Protein AF-A0A7X5VGW1-F1 (afdb_monomer)

Mean predicted aligned error: 8.82 Å

Sequence (112 aa):
MGWKFWQRPNTFPEPPRPQDTLPVGSFGMTVEDVFSITGRGTVVTGRVQAGTVSVGEQVLLSRAGQPLLQVEVTGVEMFRKTAQTAKAGDNVGLLLRGLKRDQVTRGDVLSK

Solvent-accessible surface area (backbone atoms only — not comparable to full-atom values): 6477 Å² total; per-residue (Å²): 141,78,86,89,84,84,83,72,83,89,71,72,80,73,76,81,51,82,77,74,75,47,59,91,65,34,26,31,30,47,28,60,46,80,47,71,44,90,97,72,35,20,33,38,28,32,47,25,72,29,29,57,51,42,54,76,38,70,35,35,40,42,47,94,98,53,78,74,42,77,32,35,29,72,37,36,36,43,90,98,36,81,45,62,62,52,42,51,75,40,61,37,36,38,33,27,40,89,47,59,63,89,82,58,57,66,72,28,36,38,32,80

Secondary structure (DSSP, 8-state):
-----------PPPPPPGGGGSPTTS-EEE--EEEEETTTEEEEEEEEEESEEETT-EEEEE-TTS--EEEEEEEEEETTEEESEEETT-EEEEEEES--GGG--TT-EEE-

Organism: NCBI:txid1105143

pLDDT: mean 87.57, std 14.71, range [44.69, 98.38]

Structure (mmCIF, N/CA/C/O backbone):
data_AF-A0A7X5VGW1-F1
#
_entry.id   AF-A0A7X5VGW1-F1
#
loop_
_atom_site.group_PDB
_atom_site.id
_atom_site.type_symbol
_atom_site.label_atom_id
_atom_site.label_alt_id
_atom_site.label_comp_id
_atom_site.label_asym_id
_atom_site.label_entity_id
_atom_site.label_seq_id
_atom_site.pdbx_PDB_ins_code
_atom_site.Cartn_x
_atom_site.Cartn_y
_atom_site.Cartn_z
_atom_site.occupancy
_atom_site.B_iso_or_equiv
_atom_site.auth_seq_id
_atom_site.auth_comp_id
_atom_site.auth_asym_id
_atom_site.auth_atom_id
_atom_site.pdbx_PDB_model_num
ATOM 1 N N . MET A 1 1 ? -43.962 -1.670 -48.428 1.00 44.69 1 MET A N 1
ATOM 2 C CA . MET A 1 1 ? -42.736 -2.499 -48.339 1.00 44.69 1 MET A CA 1
ATOM 3 C C . MET A 1 1 ? -41.553 -1.536 -48.273 1.00 44.69 1 MET A C 1
ATOM 5 O O . MET A 1 1 ? -41.419 -0.763 -49.201 1.00 44.69 1 MET A O 1
ATOM 9 N N . GLY A 1 2 ? -40.737 -1.390 -47.231 1.00 50.69 2 GLY A N 1
ATOM 10 C CA . GLY A 1 2 ? -40.650 -1.981 -45.897 1.00 50.69 2 GLY A CA 1
ATOM 11 C C . GLY A 1 2 ? -39.917 -0.984 -44.979 1.00 50.69 2 GLY A C 1
ATOM 12 O O . GLY A 1 2 ? -39.162 -0.136 -45.454 1.00 50.69 2 GLY A O 1
ATOM 13 N N . TRP A 1 3 ? -40.213 -1.017 -43.681 1.00 51.88 3 TRP A N 1
ATOM 14 C CA . TRP A 1 3 ? -39.733 -0.018 -42.722 1.00 51.88 3 TRP A CA 1
ATOM 15 C C . TRP A 1 3 ? -38.324 -0.414 -42.232 1.00 51.88 3 TRP A C 1
ATOM 17 O O . TRP A 1 3 ? -38.133 -1.500 -41.685 1.00 51.88 3 TRP A O 1
ATOM 27 N N . LYS A 1 4 ? -37.315 0.439 -42.466 1.00 58.50 4 LYS A N 1
ATOM 28 C CA . LYS A 1 4 ? -35.911 0.203 -42.073 1.00 58.50 4 LYS A CA 1
ATOM 29 C C . LYS A 1 4 ? -35.694 0.556 -40.592 1.00 58.50 4 LYS A C 1
ATOM 31 O O . LYS A 1 4 ? -35.272 1.664 -40.285 1.00 58.50 4 LYS A O 1
ATOM 36 N N . PHE A 1 5 ? -35.961 -0.381 -39.680 1.00 58.41 5 PHE A N 1
ATOM 37 C CA . PHE A 1 5 ? -35.742 -0.188 -38.230 1.00 58.41 5 PHE A CA 1
ATOM 38 C C . PHE A 1 5 ? -34.410 -0.709 -37.677 1.00 58.41 5 PHE A C 1
ATOM 40 O O . PHE A 1 5 ? -34.141 -0.541 -36.493 1.00 58.41 5 PHE A O 1
ATOM 47 N N . TRP A 1 6 ? -33.553 -1.317 -38.497 1.00 59.91 6 TRP A N 1
ATOM 48 C CA . TRP A 1 6 ? -32.441 -2.128 -37.990 1.00 59.91 6 TRP A CA 1
ATOM 49 C C . TRP A 1 6 ? -31.077 -1.672 -38.502 1.00 59.91 6 TRP A C 1
ATOM 51 O O . TRP A 1 6 ? -30.380 -2.432 -39.160 1.00 59.91 6 TRP A O 1
ATOM 61 N N . GLN A 1 7 ? -30.692 -0.428 -38.217 1.00 59.69 7 GLN A N 1
ATOM 62 C CA . GLN A 1 7 ? -29.293 0.014 -38.298 1.00 59.69 7 GLN A CA 1
ATOM 63 C C . GLN A 1 7 ? -29.023 1.062 -37.215 1.00 59.69 7 GLN A C 1
ATOM 65 O O . GLN A 1 7 ? -28.834 2.241 -37.498 1.00 59.69 7 GLN A O 1
ATOM 70 N N . ARG A 1 8 ? -29.043 0.651 -35.945 1.00 63.31 8 ARG A N 1
ATOM 71 C CA . ARG A 1 8 ? -28.367 1.419 -34.897 1.00 63.31 8 ARG A CA 1
ATOM 72 C C . ARG A 1 8 ? -27.109 0.647 -34.513 1.00 63.31 8 ARG A C 1
ATOM 74 O O . ARG A 1 8 ? -27.252 -0.503 -34.099 1.00 63.31 8 ARG A O 1
ATOM 81 N N . PRO A 1 9 ? -25.899 1.209 -34.688 1.00 63.34 9 PRO A N 1
ATOM 82 C CA . PRO A 1 9 ? -24.711 0.599 -34.118 1.00 63.34 9 PRO A CA 1
ATOM 83 C C . PRO A 1 9 ? -24.938 0.489 -32.612 1.00 63.34 9 PRO A C 1
ATOM 85 O O . PRO A 1 9 ? -25.308 1.460 -31.952 1.00 63.34 9 PRO A O 1
ATOM 88 N N . ASN A 1 10 ? -24.794 -0.725 -32.091 1.00 61.47 10 ASN A N 1
ATOM 89 C CA . ASN A 1 10 ? -24.987 -1.027 -30.683 1.00 61.47 10 ASN A CA 1
ATOM 90 C C . ASN A 1 10 ? -23.745 -0.570 -29.901 1.00 61.47 10 ASN A C 1
ATOM 92 O O . ASN A 1 10 ? -23.013 -1.383 -29.352 1.00 61.47 10 ASN A O 1
ATOM 96 N N . THR A 1 11 ? -23.444 0.727 -29.932 1.00 63.69 11 THR A N 1
ATOM 97 C CA . THR A 1 11 ? -22.364 1.331 -29.149 1.00 63.69 11 THR A CA 1
ATOM 98 C C . THR A 1 11 ? -22.999 2.075 -27.992 1.00 63.69 11 THR A C 1
ATOM 100 O O . THR A 1 11 ? -23.229 3.283 -28.057 1.00 63.69 11 THR A O 1
ATOM 103 N N . PHE A 1 12 ? -23.330 1.338 -26.936 1.00 68.12 12 PHE A N 1
ATOM 104 C CA . PHE A 1 12 ? -23.479 1.974 -25.638 1.00 68.12 12 PHE A CA 1
ATOM 105 C C . PHE A 1 12 ? -22.074 2.412 -25.213 1.00 68.12 12 PHE A C 1
ATOM 107 O O . PHE A 1 12 ? -21.179 1.565 -25.225 1.00 68.12 12 PHE A O 1
ATOM 114 N N . PRO A 1 13 ? -21.834 3.698 -24.901 1.00 70.38 13 PRO A N 1
ATOM 115 C CA . PRO A 1 13 ? -20.585 4.067 -24.258 1.00 70.38 13 PRO A CA 1
ATOM 116 C C . PRO A 1 13 ? -20.493 3.250 -22.970 1.00 70.38 13 PRO A C 1
ATOM 118 O O . PRO A 1 13 ? -21.416 3.279 -22.151 1.00 70.38 13 PRO A O 1
ATOM 121 N N . GLU A 1 14 ? -19.425 2.467 -22.828 1.00 68.81 14 GLU A N 1
ATOM 122 C CA . GLU A 1 14 ? -19.172 1.783 -21.566 1.00 68.81 14 GLU A CA 1
ATOM 123 C C . GLU A 1 14 ? -19.079 2.849 -20.468 1.00 68.81 14 GLU A C 1
ATOM 125 O O . GLU A 1 14 ? -18.486 3.912 -20.697 1.00 68.81 14 GLU A O 1
ATOM 130 N N . PRO A 1 15 ? -19.703 2.624 -19.298 1.00 72.69 15 PRO A N 1
ATOM 131 C CA . PRO A 1 15 ? -19.547 3.554 -18.197 1.00 72.69 15 PRO A CA 1
ATOM 132 C C . PRO A 1 15 ? -18.048 3.697 -17.908 1.00 72.69 15 PRO A C 1
ATOM 134 O O . PRO A 1 15 ? -17.350 2.678 -17.867 1.00 72.69 15 PRO A O 1
ATOM 137 N N . PRO A 1 16 ? -17.543 4.930 -17.724 1.00 67.56 16 PRO A N 1
ATOM 138 C CA . PRO A 1 16 ? -16.141 5.131 -17.409 1.00 67.56 16 PRO A CA 1
ATOM 139 C C . PRO A 1 16 ? -15.819 4.321 -16.161 1.00 67.56 16 PRO A C 1
ATOM 141 O O . PRO A 1 16 ? -16.505 4.420 -15.135 1.00 67.56 16 PRO A O 1
ATOM 144 N N . ARG A 1 17 ? -14.799 3.472 -16.258 1.00 64.56 17 ARG A N 1
ATOM 145 C CA . ARG A 1 17 ? -14.339 2.728 -15.093 1.00 64.56 17 ARG A CA 1
ATOM 146 C C . ARG A 1 17 ? -13.636 3.729 -14.177 1.00 64.56 17 ARG A C 1
ATOM 148 O O . ARG A 1 17 ? -13.054 4.691 -14.677 1.00 64.56 17 ARG A O 1
ATOM 155 N N . PRO A 1 18 ? -13.621 3.517 -12.853 1.00 62.09 18 PRO A N 1
ATOM 156 C CA . PRO A 1 18 ? -12.926 4.419 -11.932 1.00 62.09 18 PRO A CA 1
ATOM 157 C C . PRO A 1 18 ? -11.468 4.711 -12.340 1.00 62.09 18 PRO A C 1
ATOM 159 O O . PRO A 1 18 ? -10.993 5.835 -12.192 1.00 62.09 18 PRO A O 1
ATOM 162 N N . GLN A 1 19 ? -10.779 3.733 -12.944 1.00 58.97 19 GLN A N 1
ATOM 163 C CA . GLN A 1 19 ? -9.421 3.917 -13.467 1.00 58.97 19 GLN A CA 1
ATOM 164 C C . GLN A 1 19 ? -9.297 4.894 -14.653 1.00 58.97 19 GLN A C 1
ATOM 166 O O . GLN A 1 19 ? -8.213 5.422 -14.878 1.00 58.97 19 GLN A O 1
ATOM 171 N N . ASP A 1 20 ? -10.372 5.148 -15.404 1.00 60.09 20 ASP A N 1
ATOM 172 C CA . ASP A 1 20 ? -10.343 5.977 -16.616 1.00 60.09 20 ASP A CA 1
ATOM 173 C C . ASP A 1 20 ? -10.400 7.488 -16.285 1.00 60.09 20 ASP A C 1
ATOM 175 O O . ASP A 1 20 ? -10.149 8.324 -17.148 1.00 60.09 20 ASP A O 1
ATOM 179 N N . THR A 1 21 ? -10.702 7.853 -15.030 1.00 60.34 21 THR A N 1
ATOM 180 C CA . THR A 1 21 ? -10.725 9.252 -14.552 1.00 60.34 21 THR A CA 1
ATOM 181 C C . THR A 1 21 ? -9.410 9.731 -13.938 1.00 60.34 21 THR A C 1
ATOM 183 O O . THR A 1 21 ? -9.306 10.888 -13.534 1.00 60.34 21 THR A O 1
ATOM 186 N N . LEU A 1 22 ? -8.407 8.858 -13.843 1.00 59.03 22 LEU A N 1
ATOM 187 C CA . LEU A 1 22 ? -7.131 9.199 -13.222 1.00 59.03 22 LEU A CA 1
ATOM 188 C C . LEU A 1 22 ? -6.275 10.038 -14.176 1.00 59.03 22 LEU A C 1
ATOM 190 O O . LEU A 1 22 ? -6.237 9.739 -15.374 1.00 59.03 22 LEU A O 1
ATOM 194 N N . PRO A 1 23 ? -5.555 11.064 -13.682 1.00 59.44 23 PRO A N 1
ATOM 195 C CA . PRO A 1 23 ? -4.575 11.770 -14.493 1.00 59.44 23 PRO A CA 1
ATOM 196 C C . PRO A 1 23 ? -3.604 10.779 -15.140 1.00 59.44 23 PRO A C 1
ATOM 198 O O . PRO A 1 23 ? -3.112 9.852 -14.494 1.00 59.44 23 PRO A O 1
ATOM 201 N N . VAL A 1 24 ? -3.313 10.961 -16.429 1.00 55.88 24 VAL A N 1
ATOM 202 C CA . VAL A 1 24 ? -2.372 10.095 -17.149 1.00 55.88 24 VAL A CA 1
ATOM 203 C C . VAL A 1 24 ? -1.012 10.154 -16.444 1.00 55.88 24 VAL A C 1
ATOM 205 O O . VAL A 1 24 ? -0.414 11.220 -16.334 1.00 55.88 24 VAL A O 1
ATOM 208 N N . GLY A 1 25 ? -0.533 9.009 -15.950 1.00 66.38 25 GLY A N 1
ATOM 209 C CA . GLY A 1 25 ? 0.709 8.905 -15.174 1.00 66.38 25 GLY A CA 1
ATOM 210 C C . GLY A 1 25 ? 0.531 8.882 -13.650 1.00 66.38 25 GLY A C 1
ATOM 211 O O . GLY A 1 25 ? 1.512 8.636 -12.946 1.00 66.38 25 GLY A O 1
ATOM 212 N N . SER A 1 26 ? -0.688 9.068 -13.131 1.00 86.50 26 SER A N 1
ATOM 213 C CA . SER A 1 26 ? -1.001 8.821 -11.718 1.00 86.50 26 SER A CA 1
ATOM 214 C C . SER A 1 26 ? -0.881 7.340 -11.361 1.00 86.50 26 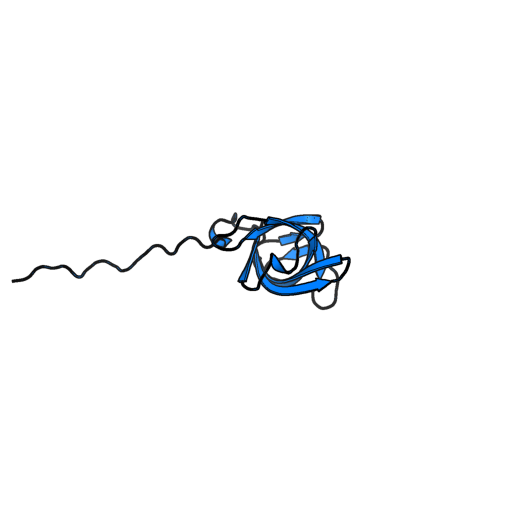SER A C 1
ATOM 216 O O . SER A 1 26 ? -1.007 6.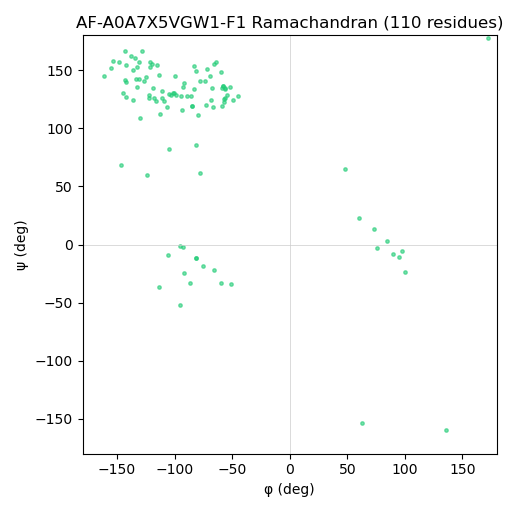454 -12.210 1.00 86.50 26 SER A O 1
ATOM 218 N N . PHE A 1 27 ? -0.633 7.071 -10.078 1.00 95.12 27 PHE A N 1
ATOM 219 C CA . PHE A 1 27 ? -0.630 5.715 -9.541 1.00 95.12 27 PHE A CA 1
ATOM 220 C C . PHE A 1 27 ? -1.983 5.032 -9.762 1.00 95.12 27 PHE A C 1
ATOM 222 O O . PHE A 1 27 ? -3.024 5.624 -9.476 1.00 95.12 27 PHE A O 1
ATOM 229 N N . GLY A 1 28 ? -1.945 3.778 -10.210 1.00 95.75 28 GLY A N 1
ATOM 230 C CA . GLY A 1 28 ? -3.105 2.901 -10.311 1.00 95.75 28 GLY A CA 1
ATOM 231 C C . GLY A 1 28 ? -2.721 1.457 -10.004 1.00 95.75 28 GLY A C 1
ATOM 232 O O . GLY A 1 28 ? -1.745 0.950 -10.565 1.00 95.75 28 GLY A O 1
ATOM 233 N N . MET A 1 29 ? -3.475 0.809 -9.115 1.00 97.25 29 MET A N 1
ATOM 234 C CA . MET A 1 29 ? -3.331 -0.610 -8.784 1.00 97.25 29 MET A CA 1
ATOM 235 C C . MET A 1 29 ? -4.702 -1.254 -8.545 1.00 97.25 29 MET A C 1
ATOM 237 O O . MET A 1 29 ? -5.464 -0.793 -7.696 1.00 97.25 29 MET A O 1
ATOM 241 N N . THR A 1 30 ? -5.008 -2.352 -9.237 1.00 97.88 30 THR A N 1
ATOM 242 C CA . THR A 1 30 ? -6.173 -3.192 -8.906 1.00 97.88 30 THR A CA 1
ATOM 243 C C . THR A 1 30 ? -5.810 -4.156 -7.789 1.00 97.88 30 THR A C 1
ATOM 245 O O . THR A 1 30 ? -4.770 -4.811 -7.837 1.00 97.88 30 THR A O 1
ATOM 248 N N . VAL A 1 31 ? -6.686 -4.259 -6.797 1.00 98.25 31 VAL A N 1
ATOM 249 C CA . VAL A 1 31 ? -6.546 -5.182 -5.675 1.00 98.25 31 VAL A CA 1
ATOM 250 C C . VAL A 1 31 ? -6.810 -6.609 -6.148 1.00 98.25 31 VAL A C 1
ATOM 252 O O . VAL A 1 31 ? -7.902 -6.937 -6.615 1.00 98.25 31 VAL A O 1
ATOM 255 N N . GLU A 1 32 ? -5.817 -7.473 -5.992 1.00 98.38 32 GLU A N 1
ATOM 256 C CA . GLU A 1 32 ? -5.898 -8.900 -6.285 1.00 98.38 32 GLU A CA 1
ATOM 257 C C . GLU A 1 32 ? -6.224 -9.690 -5.019 1.00 98.38 32 GLU A C 1
ATOM 259 O O . GLU A 1 32 ? -7.220 -10.403 -5.004 1.00 98.38 32 GLU A O 1
ATOM 264 N N . ASP A 1 33 ? -5.480 -9.513 -3.928 1.00 97.44 33 ASP A N 1
ATOM 265 C CA . ASP A 1 33 ? -5.785 -10.157 -2.647 1.00 97.44 33 ASP A CA 1
ATOM 266 C C . ASP A 1 33 ? -5.692 -9.180 -1.477 1.00 97.44 33 ASP A C 1
ATOM 268 O O . ASP A 1 33 ? -5.099 -8.103 -1.563 1.00 97.44 33 ASP A O 1
ATOM 272 N N . VAL A 1 34 ? -6.332 -9.557 -0.367 1.00 97.56 34 VAL A N 1
ATOM 273 C CA . VAL A 1 34 ? -6.444 -8.719 0.826 1.00 97.56 34 VAL A CA 1
ATOM 274 C C . VAL A 1 34 ? -6.193 -9.538 2.084 1.00 97.56 34 VAL A C 1
ATOM 276 O O . VAL A 1 34 ? -6.923 -10.486 2.394 1.00 97.56 34 VAL A O 1
ATOM 279 N N . PHE A 1 35 ? -5.227 -9.085 2.871 1.00 94.75 35 PHE A N 1
ATOM 280 C CA . PHE A 1 35 ? -4.817 -9.661 4.143 1.00 94.75 35 PHE A CA 1
ATOM 281 C C . PHE A 1 35 ? -4.990 -8.633 5.260 1.00 94.75 35 PHE A C 1
ATOM 283 O O . PHE A 1 35 ? -4.956 -7.426 5.034 1.00 94.75 35 PHE A O 1
ATOM 290 N N . SER A 1 36 ? -5.155 -9.099 6.492 1.00 92.69 36 SER A N 1
ATOM 291 C CA . SER A 1 36 ? -5.122 -8.231 7.668 1.00 92.69 36 SER A CA 1
ATOM 292 C C . SER A 1 36 ? -3.987 -8.669 8.574 1.00 92.69 36 SER A C 1
ATOM 294 O O . SER A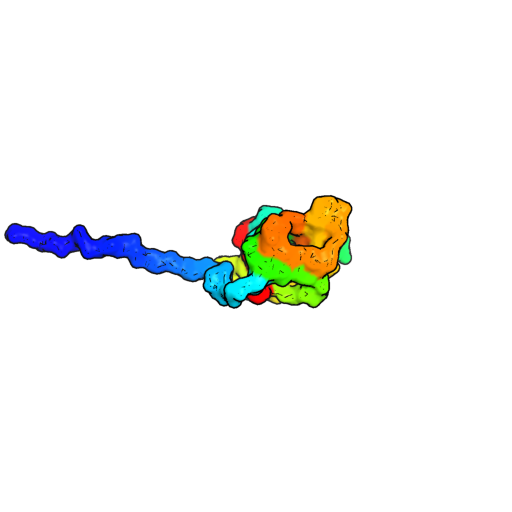 1 36 ? -3.808 -9.862 8.813 1.00 92.69 36 SER A O 1
ATOM 296 N N . ILE A 1 37 ? -3.218 -7.700 9.062 1.00 90.38 37 ILE A N 1
ATOM 297 C CA . ILE A 1 37 ? -2.177 -7.928 10.054 1.00 90.38 37 ILE A CA 1
ATOM 298 C C 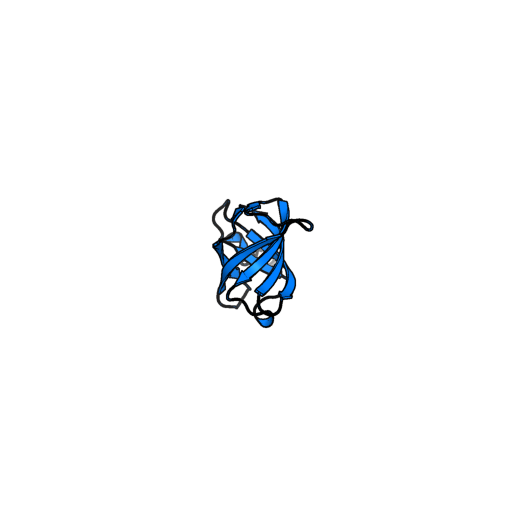. ILE A 1 37 ? -2.623 -7.240 11.338 1.00 90.38 37 ILE A C 1
ATOM 300 O O . ILE A 1 37 ? -2.676 -6.006 11.408 1.00 90.38 37 ILE A O 1
ATOM 304 N N . THR A 1 38 ? -2.924 -8.041 12.360 1.00 89.56 38 THR A N 1
ATOM 305 C CA . THR A 1 38 ? -3.328 -7.559 13.683 1.00 89.56 38 THR A CA 1
ATOM 306 C C . THR A 1 38 ? -2.354 -6.495 14.187 1.00 89.56 38 THR A C 1
ATOM 308 O O . THR A 1 38 ? -1.146 -6.719 14.242 1.00 89.56 38 THR A O 1
ATOM 311 N N . GLY A 1 39 ? -2.878 -5.313 14.521 1.00 87.75 39 GLY A N 1
ATOM 312 C CA . GLY A 1 39 ? -2.094 -4.193 15.049 1.00 87.75 39 GLY A CA 1
ATOM 313 C C . GLY A 1 39 ? -1.246 -3.418 14.030 1.00 87.75 39 GLY A C 1
ATOM 314 O O . GLY A 1 39 ? -0.637 -2.427 14.420 1.00 87.75 39 GLY A O 1
ATOM 315 N N . ARG A 1 40 ? -1.203 -3.812 12.747 1.00 89.12 40 ARG A N 1
ATOM 316 C CA . ARG A 1 40 ? -0.469 -3.068 11.700 1.00 89.12 40 ARG A CA 1
ATOM 317 C C . ARG A 1 40 ? -1.368 -2.447 10.638 1.00 89.12 40 ARG A C 1
ATOM 319 O O . ARG A 1 40 ? -1.072 -1.347 10.187 1.00 89.12 40 ARG A O 1
ATOM 326 N N . GLY A 1 41 ? -2.450 -3.122 10.254 1.00 92.31 41 GLY A N 1
ATOM 327 C CA . GLY A 1 41 ? -3.392 -2.616 9.254 1.00 92.31 41 GLY A CA 1
ATOM 328 C C . GLY A 1 41 ? -3.819 -3.672 8.240 1.00 92.31 41 GLY A C 1
ATOM 329 O O . GLY A 1 41 ? -3.722 -4.878 8.486 1.00 92.31 41 GLY A O 1
ATOM 330 N N . THR A 1 42 ? -4.306 -3.201 7.095 1.00 97.44 42 THR A N 1
ATOM 331 C CA . THR A 1 42 ? -4.774 -4.051 5.994 1.00 97.44 42 THR A CA 1
ATOM 332 C C . THR A 1 42 ? -3.736 -4.040 4.884 1.00 97.44 42 THR A C 1
ATOM 334 O O . THR A 1 42 ? -3.292 -2.975 4.468 1.00 97.44 42 THR A O 1
ATOM 337 N N . VAL A 1 43 ? -3.333 -5.217 4.414 1.00 97.31 43 VAL A N 1
ATOM 338 C CA . VAL A 1 43 ? -2.426 -5.363 3.275 1.00 97.31 43 VAL A CA 1
ATOM 339 C C . VAL A 1 43 ? -3.238 -5.730 2.049 1.00 97.31 43 VAL A C 1
ATOM 341 O O . VAL A 1 43 ? -4.019 -6.679 2.091 1.00 97.31 43 VAL A O 1
ATOM 344 N N . VAL A 1 44 ? -3.026 -5.013 0.954 1.00 98.19 44 VAL A N 1
ATOM 345 C CA . VAL A 1 44 ? -3.559 -5.378 -0.362 1.00 98.19 44 VAL A CA 1
ATOM 346 C C . VAL A 1 44 ? -2.418 -5.740 -1.294 1.00 98.19 44 VAL A C 1
ATOM 348 O O . VAL A 1 44 ? -1.340 -5.155 -1.199 1.00 98.19 44 VAL A O 1
ATOM 351 N N . THR A 1 45 ? -2.641 -6.690 -2.192 1.00 98.06 45 THR A N 1
ATOM 352 C CA . THR A 1 45 ? -1.669 -7.055 -3.227 1.00 98.06 45 THR A CA 1
ATOM 353 C C . THR A 1 45 ? -2.208 -6.744 -4.608 1.00 98.06 45 THR A C 1
A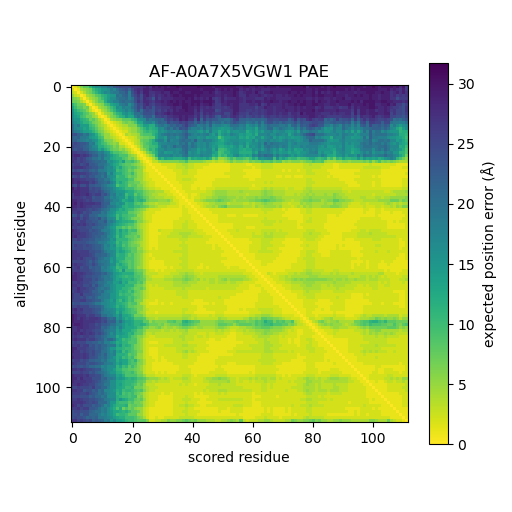TOM 355 O O . THR A 1 45 ? -3.420 -6.721 -4.816 1.00 98.06 45 THR A O 1
ATOM 358 N N . GLY A 1 46 ? -1.307 -6.525 -5.555 1.00 97.56 46 GLY A N 1
ATOM 359 C CA . GLY A 1 46 ? -1.656 -6.389 -6.960 1.00 97.56 46 GLY A CA 1
ATOM 360 C C . GLY A 1 46 ? -0.467 -5.962 -7.801 1.00 97.56 46 GLY A C 1
ATOM 361 O O . GLY A 1 46 ? 0.634 -5.723 -7.293 1.00 97.56 46 GLY A O 1
ATOM 362 N N . ARG A 1 47 ? -0.706 -5.856 -9.105 1.00 97.12 47 ARG A N 1
ATOM 363 C CA . ARG A 1 47 ? 0.248 -5.270 -10.040 1.00 97.12 47 ARG A CA 1
ATOM 364 C C . ARG A 1 47 ? -0.057 -3.796 -10.262 1.00 97.12 47 ARG A C 1
ATOM 366 O O . ARG A 1 47 ? -1.173 -3.444 -10.643 1.00 97.12 47 ARG A O 1
ATOM 373 N N . VAL A 1 48 ? 0.943 -2.937 -10.093 1.00 96.56 48 VAL A N 1
ATOM 374 C CA . VAL A 1 48 ? 0.812 -1.509 -10.409 1.00 96.56 48 VAL A CA 1
ATOM 375 C C . VAL A 1 48 ? 0.644 -1.357 -11.920 1.00 96.56 48 VAL A C 1
ATOM 377 O O . VAL A 1 48 ? 1.527 -1.750 -12.687 1.00 96.56 48 VAL A O 1
ATOM 380 N N . GLN A 1 49 ? -0.482 -0.806 -12.371 1.00 95.19 49 GLN A N 1
ATOM 381 C CA . GLN A 1 49 ? -0.742 -0.620 -13.801 1.00 95.19 49 GLN A CA 1
ATOM 382 C C . GLN A 1 49 ? -0.169 0.691 -14.336 1.00 95.19 49 GLN A C 1
ATOM 384 O O . GLN A 1 49 ? 0.255 0.740 -15.489 1.00 95.19 49 GLN A O 1
ATOM 389 N N . ALA A 1 50 ? -0.139 1.739 -13.514 1.00 94.12 50 ALA A N 1
ATOM 390 C CA . ALA A 1 50 ? 0.319 3.063 -13.916 1.00 94.12 50 ALA A CA 1
ATOM 391 C C . ALA A 1 50 ? 0.973 3.816 -12.753 1.00 94.12 50 ALA A C 1
ATOM 393 O O . ALA A 1 50 ? 0.701 3.531 -11.587 1.00 94.12 50 ALA A O 1
ATOM 394 N N . GLY A 1 51 ? 1.828 4.781 -13.099 1.00 94.50 51 GLY A N 1
ATOM 395 C CA . GLY A 1 51 ? 2.432 5.725 -12.162 1.00 94.50 51 GLY A CA 1
ATOM 396 C C . GLY A 1 51 ? 3.329 5.094 -11.099 1.00 94.50 51 GLY A C 1
ATOM 397 O O . GLY A 1 51 ? 3.917 4.027 -11.300 1.00 94.50 51 GLY A O 1
ATOM 398 N N . THR A 1 52 ? 3.435 5.797 -9.972 1.00 95.12 52 THR A N 1
ATOM 399 C CA . THR A 1 52 ? 4.313 5.452 -8.850 1.00 95.12 52 THR A CA 1
ATOM 400 C C . THR A 1 52 ? 3.629 5.796 -7.530 1.00 95.12 52 THR A C 1
ATOM 402 O O . THR A 1 52 ? 2.986 6.843 -7.431 1.00 95.12 52 THR A O 1
ATOM 405 N N . VAL A 1 53 ? 3.808 4.957 -6.511 1.00 97.06 53 VAL A N 1
ATOM 406 C CA . VAL A 1 53 ? 3.384 5.227 -5.129 1.00 97.06 53 VAL A CA 1
ATOM 407 C C . VAL A 1 53 ? 4.559 5.085 -4.174 1.00 97.06 53 VAL A C 1
ATOM 409 O O . VAL A 1 53 ? 5.420 4.225 -4.373 1.00 97.06 53 VAL A O 1
ATOM 412 N N . SER A 1 54 ? 4.590 5.921 -3.141 1.00 96.94 54 SER A N 1
ATOM 413 C CA . SER A 1 54 ? 5.615 5.887 -2.094 1.00 96.94 54 SER A CA 1
ATOM 414 C C . SER A 1 54 ? 5.009 5.673 -0.710 1.00 96.94 54 SER A C 1
ATOM 416 O O . SER A 1 54 ? 3.843 5.987 -0.465 1.00 96.94 54 SER A O 1
ATOM 418 N N . VAL A 1 55 ? 5.815 5.160 0.220 1.00 98.12 55 VAL A N 1
ATOM 419 C CA . VAL A 1 55 ? 5.454 5.148 1.643 1.00 98.12 55 VAL A CA 1
ATOM 420 C C . VAL A 1 55 ? 5.202 6.584 2.121 1.00 98.12 55 VAL A C 1
ATOM 422 O O . VAL A 1 55 ? 5.956 7.498 1.797 1.00 98.12 55 VAL A O 1
ATOM 425 N N . GLY A 1 56 ? 4.134 6.774 2.892 1.00 97.31 56 GLY A N 1
ATOM 42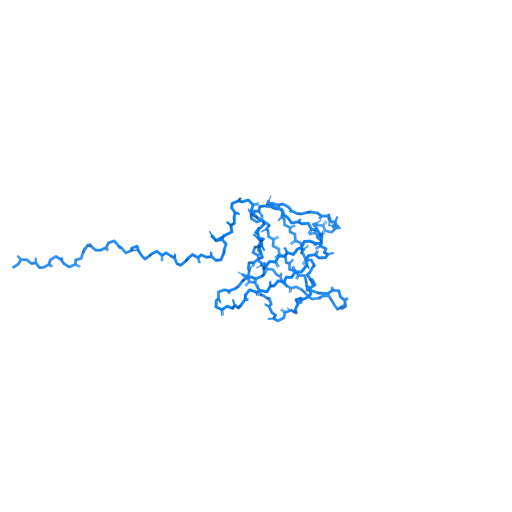6 C CA . GLY A 1 56 ? 3.650 8.060 3.392 1.00 97.31 56 GLY A CA 1
ATOM 427 C C . GLY A 1 56 ? 2.655 8.760 2.463 1.00 97.31 56 GLY A C 1
ATOM 428 O O . GLY A 1 56 ? 2.067 9.766 2.856 1.00 97.31 56 GLY A O 1
ATOM 429 N N . GLU A 1 57 ? 2.433 8.254 1.248 1.00 97.25 57 GLU A N 1
ATOM 430 C CA . GLU A 1 57 ? 1.459 8.851 0.336 1.00 97.25 57 GLU A CA 1
ATOM 431 C C . GLU A 1 57 ? 0.027 8.410 0.642 1.00 97.25 57 GLU A C 1
ATOM 433 O O . GLU A 1 57 ? -0.235 7.290 1.090 1.00 97.25 57 GLU A O 1
ATOM 438 N N . GLN A 1 58 ? -0.914 9.308 0.351 1.00 96.69 58 GLN A N 1
ATOM 439 C CA . GLN A 1 58 ? -2.336 9.001 0.389 1.00 96.69 58 GLN A CA 1
ATOM 440 C C . GLN A 1 58 ? -2.816 8.546 -0.985 1.00 96.69 58 GLN A C 1
ATOM 442 O O . GLN A 1 58 ? -2.439 9.115 -2.010 1.00 96.69 58 GLN A O 1
ATOM 447 N N . VAL A 1 59 ? -3.671 7.532 -0.981 1.00 96.38 59 VAL A N 1
ATOM 448 C CA . VAL A 1 59 ? -4.330 6.987 -2.166 1.00 96.38 59 VAL A CA 1
ATOM 449 C C . VAL A 1 59 ? -5.826 6.857 -1.894 1.00 96.38 59 VAL A C 1
ATOM 451 O O . VAL A 1 59 ? -6.269 6.785 -0.746 1.00 96.38 59 VAL A O 1
ATOM 454 N N . LEU A 1 60 ? -6.612 6.841 -2.959 1.00 96.31 60 LEU A N 1
ATOM 455 C CA . LEU A 1 60 ? -8.049 6.635 -2.924 1.00 96.31 60 LEU A CA 1
ATOM 456 C C . LEU A 1 60 ? -8.354 5.182 -3.264 1.00 96.31 60 LEU A C 1
ATOM 458 O O . LEU A 1 60 ? -7.904 4.673 -4.286 1.00 96.31 60 LEU A O 1
ATOM 462 N N . LEU A 1 61 ? -9.140 4.529 -2.418 1.00 96.88 61 LEU A N 1
ATOM 463 C CA . LEU A 1 61 ? -9.789 3.264 -2.722 1.00 96.88 61 LEU A CA 1
ATOM 464 C C . LEU A 1 61 ? -11.148 3.552 -3.357 1.00 96.88 61 LEU A C 1
ATOM 466 O O . LEU A 1 61 ? -11.966 4.284 -2.793 1.00 96.88 61 LEU A O 1
ATOM 470 N N . SER A 1 62 ? -11.393 2.945 -4.513 1.00 95.50 62 SER A N 1
ATOM 471 C CA . SER A 1 62 ? -12.630 3.093 -5.269 1.00 95.50 62 SER A CA 1
ATOM 472 C C . SER A 1 62 ? -13.266 1.740 -5.589 1.00 95.50 62 SER A C 1
ATOM 474 O O . SER A 1 62 ? -12.586 0.767 -5.926 1.00 95.50 62 SER A O 1
ATOM 476 N N . ARG A 1 63 ? -14.599 1.702 -5.491 1.00 93.88 63 ARG A N 1
ATOM 477 C CA . ARG A 1 63 ? -15.467 0.601 -5.924 1.00 93.88 63 ARG A CA 1
ATOM 478 C C . ARG A 1 63 ? -16.739 1.195 -6.517 1.00 93.88 63 ARG A C 1
ATOM 480 O O . ARG A 1 63 ? -17.284 2.157 -5.977 1.00 93.88 63 ARG A O 1
ATOM 487 N N . ALA A 1 64 ? -17.234 0.616 -7.609 1.00 88.62 64 ALA A N 1
ATOM 488 C CA . ALA A 1 64 ? -18.480 1.059 -8.228 1.00 88.62 64 ALA A CA 1
ATOM 489 C C . ALA A 1 64 ? -19.637 1.066 -7.209 1.00 88.62 64 ALA A C 1
ATOM 491 O O . ALA A 1 64 ? -19.872 0.080 -6.510 1.00 88.62 64 ALA A O 1
ATOM 492 N N . GLY A 1 65 ? -20.347 2.194 -7.120 1.00 90.62 65 GLY A N 1
ATOM 493 C CA . GLY A 1 65 ? -21.482 2.359 -6.208 1.00 90.62 65 GLY A CA 1
ATOM 494 C C . GLY A 1 65 ? -21.118 2.495 -4.725 1.00 90.62 65 GLY A C 1
ATOM 495 O O . GLY A 1 65 ? -22.010 2.381 -3.888 1.00 90.62 65 GLY A O 1
ATOM 496 N N . GLN A 1 66 ? -19.847 2.720 -4.378 1.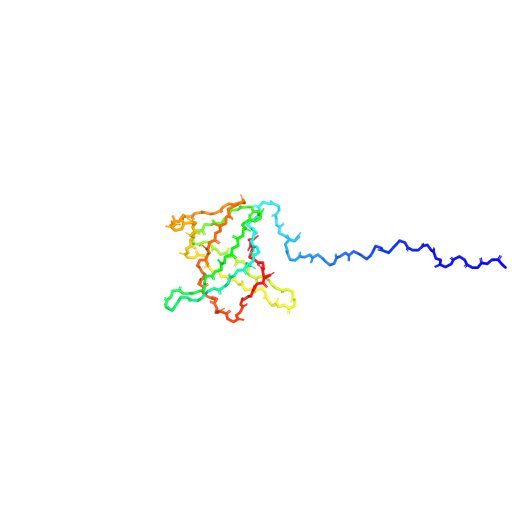00 92.75 66 GLN A N 1
ATOM 497 C CA . GLN A 1 66 ? -19.406 3.010 -3.010 1.00 92.75 66 GLN A CA 1
ATOM 498 C C . GLN A 1 66 ? -18.693 4.370 -2.935 1.00 92.75 66 GLN A C 1
ATOM 500 O O . GLN A 1 66 ? -18.103 4.803 -3.928 1.00 92.75 66 GLN A O 1
ATOM 505 N N . PRO A 1 67 ? -18.717 5.048 -1.773 1.00 92.81 67 PRO A N 1
ATOM 506 C CA . PRO A 1 67 ? -17.915 6.246 -1.555 1.00 92.81 67 PRO A CA 1
ATOM 507 C C . PRO A 1 67 ? -16.416 5.968 -1.706 1.00 92.81 67 PRO A C 1
ATOM 509 O O . PRO A 1 67 ? -15.939 4.885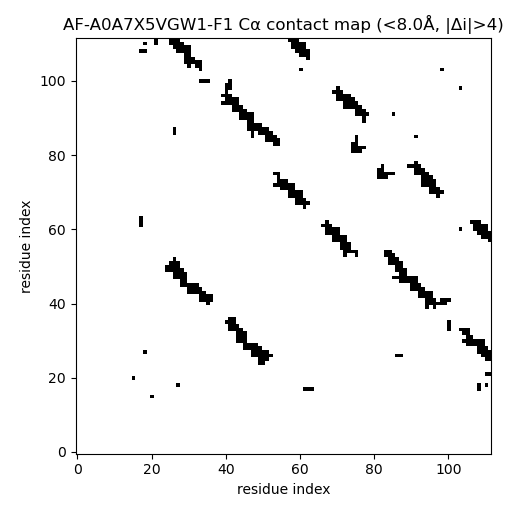 -1.361 1.00 92.81 67 PRO A O 1
ATOM 512 N N . LEU A 1 68 ? -15.670 6.973 -2.168 1.00 93.88 68 LEU A N 1
ATOM 513 C CA . LEU A 1 68 ? -14.210 6.929 -2.171 1.00 93.88 68 LEU A CA 1
ATOM 514 C C . LEU A 1 68 ? -13.686 6.946 -0.734 1.00 93.88 68 LEU A C 1
ATOM 516 O O . LEU A 1 68 ? -14.130 7.757 0.080 1.00 93.88 68 LEU A O 1
ATOM 520 N N . LEU A 1 69 ? -12.721 6.079 -0.438 1.00 95.50 69 LEU A N 1
ATOM 521 C CA . LEU A 1 69 ? -12.042 6.057 0.855 1.00 95.50 69 LEU A CA 1
ATOM 522 C C . LEU A 1 69 ? -10.599 6.506 0.681 1.00 95.50 69 LEU A C 1
ATOM 524 O O . LEU A 1 69 ? -9.859 5.934 -0.112 1.00 95.50 69 LEU A O 1
ATOM 528 N N . GLN A 1 70 ? -10.192 7.510 1.447 1.00 96.06 70 GLN A N 1
ATOM 529 C CA . GLN A 1 70 ? -8.805 7.946 1.492 1.00 96.06 70 GLN A CA 1
ATOM 530 C C . GLN A 1 70 ? -8.032 7.099 2.504 1.00 96.06 70 GLN A C 1
ATOM 532 O O . GLN A 1 70 ? -8.464 6.938 3.647 1.00 96.06 70 GLN A O 1
ATOM 537 N N . VAL A 1 71 ? -6.907 6.534 2.075 1.00 96.81 71 VAL A N 1
ATOM 538 C CA . VAL A 1 71 ? -6.073 5.636 2.883 1.00 96.81 71 VAL A CA 1
ATOM 539 C C . VAL A 1 71 ? -4.600 5.992 2.716 1.00 96.81 71 VAL A C 1
ATOM 541 O O . VAL A 1 71 ? -4.177 6.479 1.669 1.00 96.81 71 VAL A O 1
ATOM 544 N N . GLU A 1 72 ? -3.806 5.747 3.754 1.00 97.50 72 GLU A N 1
ATOM 545 C CA . GLU A 1 72 ? -2.370 6.045 3.760 1.00 97.50 72 GLU A CA 1
ATOM 546 C C . GLU A 1 72 ? -1.561 4.772 3.496 1.00 97.50 72 GLU A C 1
ATOM 548 O O . GLU A 1 72 ? -1.761 3.751 4.165 1.00 97.50 72 GLU A O 1
ATOM 553 N N . VAL A 1 73 ? -0.614 4.840 2.559 1.00 98.06 73 VAL A N 1
ATOM 554 C CA . VAL A 1 73 ? 0.362 3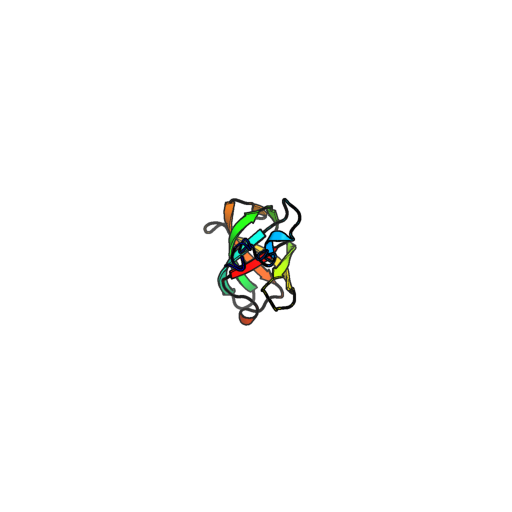.776 2.312 1.00 98.06 73 VAL A CA 1
ATOM 555 C C . VAL A 1 73 ? 1.471 3.878 3.346 1.00 98.06 73 VAL A C 1
ATOM 557 O O . VAL A 1 73 ? 2.281 4.793 3.329 1.00 98.06 73 VAL A O 1
ATOM 560 N N . THR A 1 74 ? 1.544 2.909 4.246 1.00 97.62 74 THR A N 1
ATOM 561 C CA . THR A 1 74 ? 2.521 2.893 5.350 1.00 97.62 74 THR A CA 1
ATOM 562 C C . THR A 1 74 ? 3.651 1.893 5.146 1.00 97.62 74 THR A C 1
ATOM 564 O O . THR A 1 74 ? 4.629 1.902 5.889 1.00 97.62 74 THR A O 1
ATOM 567 N N . GLY A 1 75 ? 3.542 1.046 4.126 1.00 97.38 75 GLY A N 1
ATOM 568 C CA . GLY A 1 75 ? 4.592 0.120 3.735 1.00 97.38 75 GLY A CA 1
ATOM 569 C C . GLY A 1 75 ? 4.389 -0.377 2.312 1.00 97.38 75 GLY A C 1
ATOM 570 O O . GLY A 1 75 ? 3.254 -0.570 1.875 1.00 97.38 75 GLY A O 1
ATOM 571 N N . VAL A 1 76 ? 5.502 -0.594 1.615 1.00 98.06 76 VAL A N 1
ATOM 572 C CA . VAL A 1 76 ? 5.560 -1.210 0.288 1.00 98.06 76 VAL A CA 1
ATOM 573 C C . VAL A 1 76 ? 6.452 -2.445 0.389 1.00 98.06 76 VAL A C 1
ATOM 575 O O . VAL A 1 76 ? 7.591 -2.361 0.849 1.00 98.06 76 VAL A O 1
ATOM 578 N N . GLU A 1 77 ? 5.937 -3.589 -0.042 1.00 95.81 77 GLU A N 1
ATOM 579 C CA . GLU A 1 77 ? 6.629 -4.878 -0.033 1.00 95.81 77 GLU A CA 1
ATOM 580 C C . GLU A 1 77 ? 6.698 -5.452 -1.449 1.00 95.81 77 GLU A C 1
ATOM 582 O O . GLU A 1 77 ? 5.683 -5.590 -2.131 1.00 95.81 77 GLU A O 1
ATOM 587 N N . MET A 1 78 ? 7.900 -5.830 -1.877 1.00 93.56 78 MET A N 1
ATOM 588 C CA . MET A 1 78 ? 8.179 -6.452 -3.169 1.00 93.56 78 MET A CA 1
ATOM 589 C C . MET A 1 78 ? 9.025 -7.700 -2.954 1.00 93.56 78 MET A C 1
ATOM 591 O O . MET A 1 78 ? 10.202 -7.613 -2.618 1.00 93.56 78 MET A O 1
ATOM 595 N N . PHE A 1 79 ? 8.436 -8.880 -3.158 1.00 83.31 79 PHE A N 1
ATOM 596 C CA . PHE A 1 79 ? 9.146 -10.164 -3.112 1.00 83.31 79 PHE A CA 1
ATOM 597 C C . PHE A 1 79 ? 10.047 -10.341 -1.868 1.00 83.31 79 PHE A C 1
ATOM 599 O O . PHE A 1 79 ? 11.271 -10.452 -1.964 1.00 83.31 79 PHE A O 1
ATOM 606 N N . ARG A 1 80 ? 9.424 -10.386 -0.680 1.00 83.94 80 ARG A N 1
ATOM 607 C CA . ARG A 1 80 ? 10.099 -10.539 0.630 1.00 83.94 80 ARG A CA 1
ATOM 608 C C . ARG A 1 80 ? 11.103 -9.421 0.958 1.00 83.94 80 ARG A C 1
ATOM 610 O O . ARG A 1 80 ? 12.024 -9.645 1.744 1.00 83.94 80 ARG A O 1
ATOM 617 N N . LYS A 1 81 ? 10.960 -8.247 0.342 1.00 90.88 81 LYS A N 1
ATOM 618 C CA . LYS A 1 81 ? 11.787 -7.070 0.606 1.00 90.88 81 LYS A CA 1
ATOM 619 C C . LYS A 1 81 ? 10.906 -5.842 0.775 1.00 90.88 81 LYS A C 1
ATOM 621 O O . LYS A 1 81 ? 10.053 -5.565 -0.068 1.00 90.88 81 LYS A O 1
ATOM 626 N N . THR A 1 82 ? 11.220 -5.057 1.796 1.00 94.81 82 THR A N 1
ATOM 627 C CA . THR A 1 82 ? 10.677 -3.715 1.959 1.00 94.81 82 THR A CA 1
ATOM 628 C C . THR A 1 82 ? 11.238 -2.782 0.892 1.00 94.81 82 THR A C 1
ATOM 630 O O . THR A 1 82 ? 12.404 -2.869 0.497 1.00 94.81 82 THR A O 1
ATOM 633 N N . ALA A 1 83 ? 10.404 -1.853 0.443 1.00 95.94 83 ALA A N 1
ATOM 634 C CA . ALA A 1 83 ? 10.785 -0.783 -0.460 1.00 95.94 83 ALA A CA 1
ATOM 635 C C . ALA A 1 83 ? 10.153 0.540 -0.023 1.00 95.94 83 ALA A C 1
ATOM 637 O O . ALA A 1 83 ? 9.204 0.570 0.757 1.00 95.94 83 ALA A O 1
ATOM 638 N N . GLN A 1 84 ? 10.695 1.644 -0.533 1.00 96.81 84 GLN A N 1
ATOM 639 C CA . GLN A 1 84 ? 10.130 2.977 -0.303 1.00 96.81 84 GLN A CA 1
ATOM 640 C C . GLN A 1 84 ? 9.130 3.383 -1.386 1.00 96.81 84 GLN A C 1
ATOM 642 O O . GLN A 1 84 ? 8.271 4.223 -1.135 1.00 96.81 84 GLN A O 1
ATOM 647 N N . THR A 1 85 ? 9.242 2.799 -2.581 1.00 96.56 85 THR A N 1
ATOM 648 C CA . THR A 1 85 ? 8.429 3.145 -3.750 1.00 96.56 85 THR A CA 1
ATOM 649 C C . THR A 1 85 ? 8.072 1.899 -4.559 1.00 96.56 85 THR A C 1
ATOM 651 O O . THR A 1 85 ? 8.798 0.904 -4.514 1.00 96.56 85 THR A O 1
ATOM 654 N N . ALA A 1 86 ? 6.964 1.971 -5.293 1.00 96.81 86 ALA A N 1
ATOM 655 C CA . ALA A 1 86 ? 6.527 0.993 -6.287 1.00 96.81 86 ALA A CA 1
ATOM 656 C C . ALA A 1 86 ? 6.091 1.719 -7.559 1.00 96.81 86 ALA A C 1
ATOM 658 O O . ALA A 1 86 ? 5.471 2.781 -7.468 1.00 96.81 86 ALA A O 1
ATOM 659 N N . LYS A 1 87 ? 6.381 1.152 -8.730 1.00 95.50 87 LYS A N 1
ATOM 660 C CA . LYS A 1 87 ? 6.072 1.753 -10.035 1.00 95.50 87 LYS A CA 1
ATOM 661 C C . LYS A 1 87 ? 5.319 0.792 -10.948 1.00 95.50 87 LYS A C 1
ATOM 663 O O . LYS A 1 87 ? 5.270 -0.412 -10.708 1.00 95.50 87 LYS A O 1
ATOM 668 N N . ALA A 1 88 ? 4.770 1.338 -12.029 1.00 95.88 88 ALA A N 1
ATOM 669 C CA . ALA A 1 88 ? 4.109 0.572 -13.078 1.00 95.88 88 ALA A CA 1
ATOM 670 C C . ALA A 1 88 ? 4.919 -0.670 -13.495 1.00 95.88 88 ALA A C 1
ATOM 672 O O . ALA A 1 88 ? 6.104 -0.587 -13.828 1.00 95.88 88 ALA A O 1
ATOM 673 N N . GLY A 1 89 ? 4.247 -1.819 -13.489 1.00 94.75 89 GLY A N 1
ATOM 674 C CA . GLY A 1 89 ? 4.817 -3.127 -13.786 1.00 94.75 89 GLY A CA 1
ATOM 675 C C . GLY A 1 89 ? 5.142 -3.974 -12.556 1.00 94.75 89 GLY A C 1
ATOM 676 O O . GLY A 1 89 ? 5.138 -5.199 -12.703 1.00 94.75 89 GLY A O 1
ATOM 677 N N . ASP A 1 90 ? 5.354 -3.367 -11.383 1.00 96.38 90 ASP A N 1
ATOM 678 C CA . ASP A 1 90 ? 5.730 -4.073 -10.155 1.00 96.38 90 ASP A CA 1
ATOM 679 C C . ASP A 1 90 ? 4.549 -4.855 -9.559 1.00 96.38 90 ASP A C 1
ATOM 681 O O . ASP A 1 90 ? 3.418 -4.368 -9.524 1.00 96.38 90 ASP A O 1
ATOM 685 N N . ASN A 1 91 ? 4.825 -6.060 -9.048 1.00 97.50 91 ASN A N 1
ATOM 686 C CA . ASN A 1 91 ? 3.894 -6.815 -8.205 1.00 97.50 91 ASN A CA 1
ATOM 687 C C . ASN A 1 91 ? 4.214 -6.511 -6.745 1.00 97.50 91 ASN A C 1
ATOM 689 O O . ASN A 1 91 ? 5.311 -6.836 -6.276 1.00 97.50 91 ASN A O 1
ATOM 693 N N . VAL A 1 92 ? 3.276 -5.887 -6.039 1.00 97.88 92 VAL A N 1
ATOM 694 C CA . VAL A 1 92 ? 3.536 -5.307 -4.720 1.00 97.88 92 VAL A CA 1
ATOM 695 C C . VAL A 1 92 ? 2.467 -5.689 -3.704 1.00 97.88 92 VAL A C 1
ATOM 697 O O . VAL A 1 92 ? 1.314 -5.946 -4.049 1.00 97.88 92 VAL A O 1
ATOM 700 N N . GLY A 1 93 ? 2.862 -5.713 -2.434 1.00 97.81 93 GLY A N 1
ATOM 701 C CA . GLY A 1 93 ? 1.965 -5.628 -1.288 1.00 97.81 93 GLY A CA 1
ATOM 702 C C . GLY A 1 93 ? 2.029 -4.226 -0.687 1.00 97.81 93 GLY A C 1
ATOM 703 O O . GLY A 1 93 ? 3.119 -3.738 -0.395 1.00 97.81 93 GLY A O 1
ATOM 704 N N . LEU A 1 94 ? 0.882 -3.579 -0.487 1.00 98.12 94 LEU A N 1
ATOM 705 C CA . LEU A 1 94 ? 0.783 -2.275 0.168 1.00 98.12 94 LEU A CA 1
ATOM 706 C C . LEU A 1 94 ? 0.134 -2.432 1.538 1.00 98.12 94 LEU A C 1
ATOM 708 O O . LEU A 1 94 ? -0.990 -2.926 1.632 1.00 98.12 94 LEU A O 1
ATOM 712 N N . LEU A 1 95 ? 0.822 -1.993 2.592 1.00 97.62 95 LEU A N 1
ATOM 713 C CA . LEU A 1 95 ? 0.252 -1.888 3.934 1.00 97.62 95 LEU A CA 1
ATOM 714 C C . LEU A 1 95 ? -0.482 -0.554 4.073 1.00 97.62 95 LEU A C 1
ATOM 716 O O . LEU A 1 95 ? 0.130 0.511 3.986 1.00 97.62 95 LEU A O 1
ATOM 720 N N . LEU A 1 96 ? -1.783 -0.617 4.337 1.00 97.81 96 LEU A N 1
ATOM 721 C CA . LEU A 1 96 ? -2.675 0.534 4.383 1.00 97.81 96 LEU A CA 1
ATOM 722 C C . LEU A 1 96 ? -3.152 0.815 5.808 1.00 97.81 96 LEU A C 1
ATOM 724 O O . LEU A 1 96 ? -3.626 -0.084 6.516 1.00 97.81 96 LEU A O 1
ATOM 728 N N . ARG A 1 97 ? -3.072 2.086 6.206 1.00 94.88 97 ARG A N 1
ATOM 729 C CA . ARG A 1 97 ? -3.628 2.601 7.464 1.00 94.88 97 ARG A CA 1
ATOM 730 C C . ARG A 1 97 ? -4.970 3.283 7.204 1.00 94.88 97 ARG A C 1
ATOM 732 O O . ARG A 1 97 ? -5.174 3.901 6.164 1.00 94.88 97 ARG A O 1
ATOM 739 N N . GLY A 1 98 ? -5.884 3.159 8.166 1.00 89.88 98 GLY A N 1
ATOM 740 C CA . GLY A 1 98 ? -7.232 3.736 8.083 1.00 89.88 98 GLY A CA 1
ATOM 741 C C . GLY A 1 98 ? -8.246 2.870 7.333 1.00 89.88 98 GLY A C 1
ATOM 742 O O . GLY A 1 98 ? -9.397 3.268 7.203 1.00 89.88 98 GLY A O 1
ATOM 743 N N . LEU A 1 99 ? -7.846 1.673 6.889 1.00 94.50 99 LEU A N 1
ATOM 744 C CA . LEU A 1 99 ? -8.695 0.748 6.144 1.00 94.50 99 LEU A CA 1
ATOM 745 C C . LEU A 1 99 ? -8.928 -0.543 6.929 1.00 94.50 99 LEU A C 1
ATOM 747 O O . LEU A 1 99 ? -7.973 -1.247 7.275 1.00 94.50 99 LEU A O 1
ATOM 751 N N . LYS A 1 100 ? -10.193 -0.884 7.178 1.00 93.38 100 LYS A N 1
ATOM 752 C CA . LYS A 1 100 ? -10.576 -2.191 7.723 1.00 93.38 100 LYS A CA 1
ATOM 753 C C . LYS A 1 100 ? -10.672 -3.234 6.607 1.00 93.38 100 LYS A C 1
ATOM 755 O O . LYS A 1 100 ? -10.958 -2.913 5.456 1.00 93.38 100 LYS A O 1
ATOM 760 N N . ARG A 1 101 ? -10.465 -4.505 6.956 1.00 93.31 101 ARG A N 1
ATOM 761 C CA . ARG A 1 101 ? -10.456 -5.627 6.002 1.00 93.31 101 ARG A CA 1
ATOM 762 C C . ARG A 1 101 ? -11.775 -5.798 5.238 1.00 93.31 101 ARG A C 1
ATOM 764 O O . ARG A 1 101 ? -11.743 -6.238 4.096 1.00 93.31 101 ARG A O 1
ATOM 771 N N . ASP A 1 102 ? -12.909 -5.501 5.859 1.00 94.38 102 ASP A N 1
ATOM 772 C CA . ASP A 1 102 ? -14.258 -5.605 5.282 1.00 94.38 102 ASP A CA 1
ATOM 773 C C . ASP A 1 102 ? -14.590 -4.472 4.296 1.00 94.38 102 ASP A C 1
ATOM 775 O O . ASP A 1 102 ? -15.475 -4.618 3.456 1.00 94.38 102 ASP A O 1
ATOM 779 N N . GLN A 1 103 ? -13.848 -3.365 4.348 1.00 94.81 103 GLN A N 1
ATOM 780 C CA . GLN A 1 103 ? -14.040 -2.214 3.462 1.00 94.81 103 GLN A CA 1
ATOM 781 C C . GLN A 1 103 ? -13.384 -2.396 2.088 1.00 94.81 103 GLN A C 1
ATOM 783 O O . GLN A 1 103 ? -13.672 -1.635 1.170 1.00 94.81 103 GLN A O 1
ATOM 788 N N . VAL A 1 104 ? -12.542 -3.418 1.918 1.00 97.25 104 VAL A N 1
ATOM 789 C CA . VAL A 1 104 ? -11.782 -3.669 0.689 1.00 97.25 104 VAL A CA 1
ATOM 790 C C . VAL A 1 104 ? -11.919 -5.116 0.224 1.00 97.25 104 VAL A C 1
ATOM 792 O O . VAL A 1 104 ? -11.972 -6.056 1.021 1.00 97.25 104 VAL A O 1
ATOM 795 N N . THR A 1 105 ? -11.990 -5.300 -1.088 1.00 97.06 105 THR A N 1
ATOM 796 C CA . THR A 1 105 ? -12.140 -6.607 -1.725 1.00 97.06 105 THR A CA 1
ATOM 797 C C . THR A 1 105 ? -11.349 -6.685 -3.026 1.00 97.06 105 THR A C 1
ATOM 799 O O . THR A 1 105 ? -10.889 -5.677 -3.562 1.00 97.06 105 THR A O 1
ATOM 802 N N . ARG A 1 106 ? -11.192 -7.907 -3.541 1.00 97.44 106 ARG A N 1
ATOM 803 C CA . ARG A 1 106 ? -10.616 -8.153 -4.866 1.00 97.44 106 ARG A CA 1
ATOM 804 C C . ARG A 1 106 ? -11.418 -7.394 -5.927 1.00 97.44 106 ARG A C 1
ATOM 806 O O . ARG A 1 106 ? -12.643 -7.483 -5.956 1.00 97.44 106 ARG A O 1
ATOM 813 N N . GLY A 1 107 ? -10.714 -6.713 -6.823 1.00 96.00 107 GLY A N 1
ATOM 814 C CA . GLY A 1 107 ? -11.292 -5.917 -7.906 1.00 96.00 107 GLY A CA 1
ATOM 815 C C . GLY A 1 107 ? -11.454 -4.432 -7.585 1.00 96.00 107 GLY A C 1
ATOM 816 O O . GLY A 1 107 ? -11.693 -3.659 -8.510 1.00 96.00 107 GLY A O 1
ATOM 817 N N . ASP A 1 108 ? -11.276 -4.014 -6.328 1.00 97.50 108 ASP A N 1
ATOM 818 C CA . ASP A 1 108 ? -11.185 -2.588 -6.005 1.00 97.50 108 ASP A CA 1
ATOM 819 C C . ASP A 1 108 ? -9.960 -1.952 -6.660 1.00 97.50 108 ASP A C 1
ATOM 821 O O . ASP A 1 108 ? -8.973 -2.627 -6.968 1.00 97.50 108 ASP A O 1
ATOM 825 N N . VAL A 1 109 ? -10.005 -0.635 -6.843 1.00 97.06 109 VAL A N 1
ATOM 826 C CA . VAL A 1 109 ? -8.913 0.120 -7.461 1.00 97.06 109 VAL A CA 1
ATOM 827 C C . VAL A 1 109 ? -8.362 1.130 -6.469 1.00 97.06 109 VAL A C 1
ATOM 829 O O . VAL A 1 109 ? -9.111 1.940 -5.919 1.00 97.06 109 VAL A O 1
ATOM 832 N N . LEU A 1 110 ? -7.048 1.077 -6.264 1.00 97.06 110 LEU A N 1
ATOM 833 C CA . LEU A 1 110 ? -6.281 2.119 -5.600 1.00 97.06 110 LEU A CA 1
ATOM 834 C C . LEU A 1 110 ? -5.720 3.092 -6.624 1.00 97.06 110 LEU A C 1
ATOM 836 O O . LEU A 1 110 ? -5.151 2.670 -7.634 1.00 97.06 110 LEU A O 1
ATOM 840 N N . SER A 1 111 ? -5.833 4.382 -6.333 1.00 95.38 111 SER A N 1
ATOM 841 C CA . SER A 1 111 ? -5.401 5.424 -7.254 1.00 95.38 111 SER A CA 1
ATOM 842 C C . SER A 1 111 ? -4.997 6.731 -6.582 1.00 95.38 111 SER A C 1
ATOM 844 O O . SER A 1 111 ? -5.428 7.008 -5.464 1.00 95.38 111 SER A O 1
ATOM 846 N N . LYS A 1 112 ? -4.193 7.544 -7.275 1.00 91.00 112 LYS A N 1
ATOM 847 C CA . LYS A 1 112 ? -3.892 8.936 -6.892 1.00 91.00 112 LYS A CA 1
ATOM 848 C C . LYS A 1 112 ? -4.639 9.933 -7.764 1.00 91.00 112 LYS A C 1
ATOM 850 O O . LYS A 1 112 ? -4.603 9.762 -9.005 1.00 91.00 112 LYS A O 1
#

InterPro domains:
  IPR004161 Translation elongation factor EFTu-like, domain 2 [PF03144] (41-110)
  IPR009000 Translation protein, beta-barrel domain superfamily [SSF50447] (27-111)
  IPR050055 Elongation factor Tu GTPase [PTHR43721] (11-112)

Foldseek 3Di:
DDDPPPDDPPDDPDDQDPVNPADAQWWKWFFADWDADPPQAIKTKTATAGHKDFQQDWKWKDDPPDDIDIKGFHWKDAPNDTDGMDGHGGTIITGIPPDDRVNDDGGIMIID

Nearest PDB structures (foldseek):
  1aip-assembly2_F  TM=9.557E-01  e=1.189E-09  Thermus thermophilus
  7vmx-assembly1_B  TM=8.447E-01  e=3.578E-10  Mycobacterium tuberculosis
  1aip-assembly1_B  TM=9.550E-01  e=2.889E-09  Thermus thermophilus
  7vok-assembly1_A  TM=8.709E-01  e=1.320E-09  Mycobacterium tuberculosis
  7vok-assembly3_C  TM=8.652E-01  e=1.806E-09  Mycobacterium tuberculosis

Radius of gyration: 18.3 Å; Cα contacts (8 Å, |Δi|>4): 247; chains: 1; bounding box: 54×22×63 Å